Protein AF-A0A951MA49-F1 (afdb_monomer_lite)

Foldseek 3Di:
DPPCVVLVVVVVVVVVLLVCAVPQAFKDKDAPCCQCVRNVHDPVVVQVVLVVVVKHKDWDACVQFPDPRTMIMIGDFVVLLVLCVVCVVLCVVVVFDSGPVRVVSVNRHDDDDPPRSCNVSVCRNSVPPDD

Sequence (131 aa):
MNPWSKNEEVKDEVRRHFDEIGKTKAVGYLPMYTITDILLISADDWARTLTERGLCVRVFNEDETCIDRGAMYVYDPRMIAELTERHKGTILKKGWKANAEFIIETIAKDWFERSDPIMPFIRELFNDTFD

Radius of gyration: 15.36 Å; chains: 1; bounding box: 32×28×46 Å

Structure (mmCIF, N/CA/C/O backbone):
data_AF-A0A951MA49-F1
#
_entry.id   AF-A0A951MA49-F1
#
loop_
_atom_site.group_PDB
_atom_site.id
_atom_site.type_symbol
_atom_site.label_atom_id
_atom_site.label_alt_id
_atom_site.label_comp_id
_atom_site.label_asym_id
_atom_site.label_entity_id
_atom_site.label_seq_id
_atom_site.pdbx_PDB_ins_code
_atom_site.Cartn_x
_atom_site.Cartn_y
_atom_site.Cartn_z
_atom_site.occupancy
_atom_site.B_iso_or_equiv
_atom_site.auth_seq_id
_atom_site.auth_comp_id
_atom_site.auth_asym_id
_atom_site.auth_atom_id
_atom_site.pdbx_PDB_model_num
ATOM 1 N N . MET A 1 1 ? 11.979 14.806 -28.666 1.00 49.09 1 MET A N 1
ATOM 2 C CA . MET A 1 1 ? 11.683 14.175 -27.363 1.00 49.09 1 MET A CA 1
ATOM 3 C C . MET A 1 1 ? 11.747 12.673 -27.590 1.00 49.09 1 MET A C 1
ATOM 5 O O . MET A 1 1 ? 11.097 12.209 -28.517 1.00 49.09 1 MET A O 1
ATOM 9 N N . ASN A 1 2 ? 12.623 11.952 -26.888 1.00 42.44 2 ASN A N 1
ATOM 10 C CA . ASN A 1 2 ? 12.775 10.507 -27.074 1.00 42.44 2 ASN A CA 1
ATOM 11 C C . ASN A 1 2 ? 11.486 9.819 -26.572 1.00 42.44 2 ASN A C 1
ATOM 13 O O . ASN A 1 2 ? 11.145 10.041 -25.416 1.00 42.44 2 ASN A O 1
ATOM 17 N N . PRO A 1 3 ? 10.756 9.022 -27.374 1.00 53.41 3 PRO A N 1
ATOM 18 C CA . PRO A 1 3 ? 9.540 8.343 -26.907 1.00 53.41 3 PRO A CA 1
ATOM 19 C C . PRO A 1 3 ? 9.792 7.448 -25.682 1.00 53.41 3 PRO A C 1
ATOM 21 O O . PRO A 1 3 ? 8.885 7.235 -24.885 1.00 53.41 3 PRO A O 1
ATOM 24 N N . TRP A 1 4 ? 11.038 7.013 -25.483 1.00 45.88 4 TRP A N 1
ATOM 25 C CA . TRP A 1 4 ? 11.469 6.220 -24.337 1.00 45.88 4 TRP A CA 1
ATOM 26 C C . TRP A 1 4 ? 11.771 7.048 -23.074 1.00 45.88 4 TRP A C 1
ATOM 28 O O . TRP A 1 4 ? 11.843 6.472 -21.994 1.00 45.88 4 TRP A O 1
ATOM 38 N N . SER A 1 5 ? 11.920 8.381 -23.157 1.00 55.69 5 SER A N 1
ATOM 39 C CA . SER A 1 5 ? 12.234 9.207 -21.973 1.00 55.69 5 SER A CA 1
ATOM 40 C C . SER A 1 5 ? 11.083 9.255 -20.973 1.00 55.69 5 SER A C 1
ATOM 42 O O . SER A 1 5 ? 11.327 9.288 -19.773 1.00 55.69 5 SER A O 1
ATOM 44 N N . LYS A 1 6 ? 9.835 9.175 -21.455 1.00 63.66 6 LYS A N 1
ATOM 45 C CA . LYS A 1 6 ? 8.656 9.068 -20.587 1.00 63.66 6 LYS A CA 1
ATOM 46 C C . LYS A 1 6 ? 8.667 7.783 -19.758 1.00 63.66 6 LYS A C 1
ATOM 48 O O . LYS A 1 6 ? 8.265 7.814 -18.604 1.00 63.66 6 LYS A O 1
ATOM 53 N N . ASN A 1 7 ? 9.163 6.675 -20.311 1.00 71.56 7 ASN A N 1
ATOM 54 C CA . ASN A 1 7 ? 9.229 5.409 -19.579 1.00 71.56 7 ASN A CA 1
ATOM 55 C C . ASN A 1 7 ? 10.283 5.462 -18.468 1.00 71.56 7 ASN A C 1
ATOM 57 O O . ASN A 1 7 ? 10.055 4.913 -17.398 1.00 71.56 7 ASN A O 1
ATOM 61 N N . GLU A 1 8 ? 11.413 6.137 -18.693 1.00 76.12 8 GLU A N 1
ATOM 62 C CA . GLU A 1 8 ? 12.444 6.291 -17.658 1.00 76.12 8 GLU A CA 1
ATOM 63 C C . GLU A 1 8 ? 12.026 7.266 -16.550 1.00 76.12 8 GLU A C 1
ATOM 65 O O . GLU A 1 8 ? 12.223 6.961 -15.378 1.00 76.12 8 GLU A O 1
ATOM 70 N N . GLU A 1 9 ? 11.356 8.374 -16.880 1.00 80.25 9 GLU A N 1
ATOM 71 C CA . GLU A 1 9 ? 10.787 9.281 -15.871 1.00 80.25 9 GLU A CA 1
ATOM 72 C C . GLU A 1 9 ? 9.745 8.572 -14.990 1.00 80.25 9 GLU A C 1
ATOM 74 O O . GLU A 1 9 ? 9.807 8.670 -13.765 1.00 80.25 9 GLU A O 1
ATOM 79 N N . VAL A 1 10 ? 8.840 7.794 -15.598 1.00 80.19 10 VAL A N 1
ATOM 80 C CA . VAL A 1 10 ? 7.824 7.013 -14.871 1.00 80.19 10 VAL A CA 1
ATOM 81 C C . VAL A 1 10 ? 8.470 5.923 -14.010 1.00 80.19 10 VAL A C 1
ATOM 83 O O . VAL A 1 10 ? 8.067 5.721 -12.866 1.00 80.19 10 VAL A O 1
ATOM 86 N N . LYS A 1 11 ? 9.509 5.240 -14.509 1.00 81.38 11 LYS A N 1
ATOM 87 C CA . LYS A 1 11 ? 10.276 4.266 -13.713 1.00 81.38 11 LYS A CA 1
ATOM 88 C C . LYS A 1 11 ? 10.946 4.910 -12.510 1.00 81.38 11 LYS A C 1
ATOM 90 O O . LYS A 1 11 ? 10.948 4.315 -11.435 1.00 81.38 11 LYS A O 1
ATOM 95 N N . ASP A 1 12 ? 11.517 6.097 -12.673 1.00 85.06 12 ASP A N 1
ATOM 96 C CA . ASP A 1 12 ? 12.169 6.807 -11.578 1.00 85.06 12 ASP A CA 1
ATOM 97 C C . ASP A 1 12 ? 11.165 7.320 -10.546 1.00 85.06 12 ASP A C 1
ATOM 99 O O . ASP A 1 12 ? 11.436 7.248 -9.348 1.00 85.06 12 ASP A O 1
ATOM 103 N N . GLU A 1 13 ? 9.995 7.786 -10.978 1.00 85.19 13 GLU A N 1
ATOM 104 C CA . GLU A 1 13 ? 8.902 8.146 -10.074 1.00 85.19 13 GLU A CA 1
ATOM 105 C C . GLU A 1 13 ? 8.411 6.931 -9.281 1.00 85.19 13 GLU A C 1
ATOM 107 O O . GLU A 1 13 ? 8.310 6.992 -8.055 1.00 85.19 13 GLU A O 1
ATOM 112 N N . VAL A 1 14 ? 8.207 5.793 -9.950 1.00 85.81 14 VAL A N 1
ATOM 113 C CA . VAL A 1 14 ? 7.855 4.533 -9.289 1.00 85.81 14 VAL A CA 1
ATOM 114 C C . VAL A 1 14 ? 8.943 4.105 -8.307 1.00 85.81 14 VAL A C 1
ATOM 116 O O . VAL A 1 14 ? 8.638 3.796 -7.159 1.00 85.81 14 VAL A O 1
ATOM 119 N N . ARG A 1 15 ? 10.222 4.134 -8.692 1.00 85.38 15 ARG A N 1
ATOM 120 C CA . ARG A 1 15 ? 11.331 3.826 -7.773 1.00 85.38 15 ARG A CA 1
ATOM 121 C C . ARG A 1 15 ? 11.272 4.692 -6.523 1.00 85.38 15 ARG A C 1
ATOM 123 O O . ARG A 1 15 ? 11.274 4.151 -5.422 1.00 85.38 15 ARG A O 1
ATOM 130 N N . ARG A 1 16 ? 11.131 6.013 -6.682 1.00 87.38 16 ARG A N 1
ATOM 131 C CA . ARG A 1 16 ? 11.001 6.943 -5.549 1.00 87.38 16 ARG A CA 1
ATOM 132 C C . ARG A 1 16 ? 9.798 6.600 -4.678 1.00 87.38 16 ARG A C 1
ATOM 134 O O . ARG A 1 16 ? 9.936 6.540 -3.461 1.00 87.38 16 ARG A O 1
ATOM 141 N N . HIS A 1 17 ? 8.654 6.296 -5.291 1.00 87.12 17 HIS A N 1
ATOM 142 C CA . HIS A 1 17 ? 7.458 5.889 -4.565 1.00 87.12 17 HIS A CA 1
ATOM 143 C C . HIS A 1 17 ? 7.712 4.644 -3.697 1.00 87.12 17 HIS A C 1
ATOM 145 O O . HIS A 1 17 ? 7.265 4.606 -2.556 1.00 87.12 17 HIS A O 1
ATOM 151 N N . PHE A 1 18 ? 8.441 3.635 -4.177 1.00 9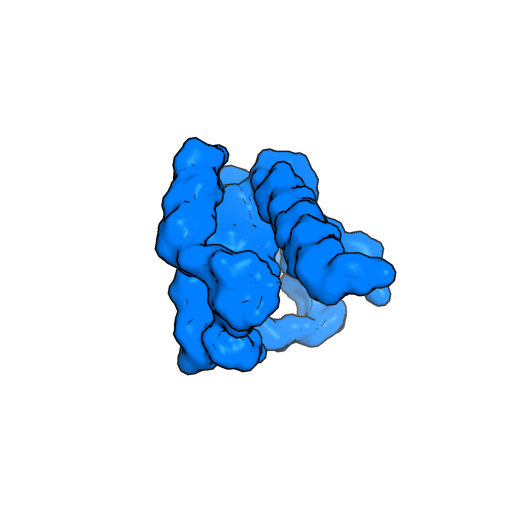0.50 18 PHE A N 1
ATOM 152 C CA . PHE A 1 18 ? 8.746 2.435 -3.380 1.00 90.50 18 PHE A CA 1
ATOM 153 C C . PHE A 1 18 ? 9.939 2.629 -2.429 1.00 90.50 18 PHE A C 1
ATOM 155 O O . PHE A 1 18 ? 10.056 1.930 -1.422 1.00 90.50 18 PHE A O 1
ATOM 162 N N . ASP A 1 19 ? 10.813 3.602 -2.683 1.00 91.88 19 ASP A N 1
ATOM 163 C CA . ASP A 1 19 ? 11.921 3.978 -1.796 1.00 91.88 19 ASP A CA 1
ATOM 164 C C . ASP A 1 19 ? 11.473 4.650 -0.497 1.00 91.88 19 ASP A C 1
ATOM 166 O O . ASP A 1 19 ? 12.230 4.657 0.476 1.00 91.88 19 ASP A O 1
ATOM 170 N N . GLU A 1 20 ? 10.260 5.192 -0.478 1.00 94.00 20 GLU A N 1
ATOM 171 C CA . GLU A 1 20 ? 9.605 5.786 0.691 1.00 94.00 20 GLU A CA 1
ATOM 172 C C . GLU A 1 20 ? 8.996 4.749 1.645 1.00 94.00 20 GLU A C 1
ATOM 174 O O . GLU A 1 20 ? 8.765 5.053 2.821 1.00 94.00 20 GLU A O 1
ATOM 179 N N . ILE A 1 21 ? 8.743 3.528 1.162 1.00 96.00 21 ILE A N 1
ATOM 180 C CA . ILE A 1 21 ? 8.173 2.447 1.973 1.00 96.00 21 ILE A CA 1
ATOM 181 C C . ILE A 1 21 ? 9.203 2.018 3.023 1.00 96.00 21 ILE A C 1
ATOM 183 O O . ILE A 1 21 ? 10.356 1.726 2.690 1.00 96.00 21 ILE A O 1
ATOM 187 N N . GLY A 1 22 ? 8.790 2.005 4.290 1.00 92.19 22 GLY A N 1
ATOM 188 C CA . GLY A 1 22 ? 9.677 1.769 5.433 1.00 92.19 22 GLY A CA 1
ATOM 189 C C . GLY A 1 22 ? 10.411 3.023 5.927 1.00 92.19 22 GLY A C 1
ATOM 190 O O . GLY A 1 22 ? 11.204 2.940 6.862 1.00 92.19 22 GLY A O 1
ATOM 191 N N . LYS A 1 23 ? 10.183 4.193 5.309 1.00 94.06 23 LYS A N 1
ATOM 192 C CA . LYS A 1 23 ? 10.776 5.479 5.728 1.00 94.06 23 LYS A CA 1
ATOM 193 C C . LYS A 1 23 ? 9.716 6.496 6.120 1.00 94.06 23 LYS A C 1
ATOM 195 O O . LYS A 1 23 ? 9.748 7.029 7.222 1.00 94.06 23 LYS A O 1
ATOM 200 N N . THR A 1 24 ? 8.805 6.783 5.196 1.00 94.25 24 THR A N 1
ATOM 201 C CA . THR A 1 24 ? 7.756 7.800 5.360 1.00 94.25 24 THR A CA 1
ATOM 202 C C . THR A 1 24 ? 6.361 7.208 5.244 1.00 94.25 24 THR A C 1
ATOM 204 O O . THR A 1 24 ? 5.428 7.772 5.803 1.00 94.25 24 THR A O 1
ATOM 207 N N . LYS A 1 25 ? 6.218 6.054 4.584 1.00 95.75 25 LYS A N 1
ATOM 208 C CA . LYS A 1 25 ? 4.958 5.312 4.495 1.00 95.75 25 LYS A CA 1
ATOM 209 C C . LYS A 1 25 ? 5.152 3.833 4.768 1.00 95.75 25 LYS A C 1
ATOM 211 O O . LYS A 1 25 ? 6.238 3.290 4.572 1.00 95.75 25 LYS A O 1
ATOM 216 N N . ALA A 1 26 ? 4.084 3.180 5.203 1.00 97.44 26 ALA A N 1
ATOM 217 C CA . ALA A 1 26 ? 4.102 1.760 5.516 1.00 97.44 26 ALA A CA 1
ATOM 218 C C . ALA A 1 26 ? 3.757 0.886 4.307 1.00 97.44 26 ALA A C 1
ATOM 220 O O . ALA A 1 26 ? 4.191 -0.262 4.264 1.00 97.44 26 ALA A O 1
ATOM 221 N N . VAL A 1 27 ? 2.988 1.405 3.342 1.00 97.69 27 VAL A N 1
ATOM 222 C CA . VAL A 1 27 ? 2.460 0.640 2.203 1.00 97.69 27 VAL A CA 1
ATOM 223 C C . VAL A 1 27 ? 2.563 1.440 0.905 1.00 97.69 27 VAL A C 1
ATOM 225 O O . VAL A 1 27 ? 2.405 2.659 0.889 1.00 97.69 27 VAL A O 1
ATOM 228 N N . GLY A 1 28 ? 2.799 0.737 -0.197 1.00 95.81 28 GLY A N 1
ATOM 229 C CA . GLY A 1 28 ? 2.572 1.207 -1.560 1.00 95.81 28 GLY A CA 1
ATOM 230 C C . GLY A 1 28 ? 2.007 0.074 -2.412 1.00 95.81 28 GLY A C 1
ATOM 231 O O . GLY A 1 28 ? 2.150 -1.100 -2.064 1.00 95.81 28 GLY A O 1
ATOM 232 N N . TYR A 1 29 ? 1.358 0.410 -3.523 1.00 95.31 29 TYR A N 1
ATOM 233 C CA . TYR A 1 29 ? 0.884 -0.590 -4.476 1.00 95.31 29 TYR A CA 1
ATOM 234 C C . TYR A 1 29 ? 1.054 -0.119 -5.916 1.00 95.31 29 TYR A C 1
ATOM 236 O O . TYR A 1 29 ? 1.123 1.080 -6.191 1.00 95.31 29 TYR A O 1
ATOM 244 N N . LEU A 1 30 ? 1.109 -1.081 -6.834 1.00 93.38 30 LEU A N 1
ATOM 245 C CA . LEU A 1 30 ? 1.009 -0.839 -8.266 1.00 93.38 30 LEU A CA 1
ATOM 246 C C . LEU A 1 30 ? 0.075 -1.857 -8.915 1.00 93.38 30 LEU A C 1
ATOM 248 O O . LEU A 1 30 ? 0.201 -3.051 -8.634 1.00 93.38 30 LEU A O 1
ATOM 252 N N . PRO A 1 31 ? -0.799 -1.421 -9.835 1.00 94.12 31 PRO A N 1
ATOM 253 C CA . PRO A 1 31 ? -1.496 -2.335 -10.727 1.00 94.12 31 PRO A CA 1
ATOM 254 C C . PRO A 1 31 ? -0.511 -3.188 -11.535 1.00 94.12 31 PRO A C 1
ATOM 256 O O . PRO A 1 31 ? 0.534 -2.697 -11.978 1.00 94.12 31 PRO A O 1
ATOM 259 N N . MET A 1 32 ? -0.855 -4.451 -11.784 1.00 93.12 32 MET A N 1
ATOM 260 C CA . MET A 1 32 ? 0.030 -5.378 -12.503 1.00 93.12 32 MET A CA 1
ATOM 261 C C . MET A 1 32 ? 0.311 -4.938 -13.945 1.00 93.12 32 MET A C 1
ATOM 263 O O . MET A 1 32 ? 1.434 -5.111 -14.429 1.00 93.12 32 MET A O 1
ATOM 267 N N . TYR A 1 33 ? -0.658 -4.305 -14.616 1.00 88.56 33 TYR A N 1
ATOM 268 C CA . TYR A 1 33 ? -0.458 -3.754 -15.962 1.00 88.56 33 TYR A CA 1
ATOM 269 C C . TYR A 1 33 ? 0.582 -2.621 -15.963 1.00 88.56 33 TYR A C 1
ATOM 271 O O . TYR A 1 33 ? 1.358 -2.485 -16.903 1.00 88.56 33 TYR A O 1
ATOM 279 N N . THR A 1 34 ? 0.671 -1.829 -14.889 1.00 89.00 34 THR A N 1
ATOM 280 C CA . THR A 1 34 ? 1.698 -0.784 -14.780 1.00 89.00 34 THR A CA 1
ATOM 281 C C . THR A 1 34 ? 3.088 -1.409 -14.724 1.00 89.00 34 THR A C 1
ATOM 283 O O . THR A 1 34 ? 4.004 -0.948 -15.398 1.00 89.00 34 THR A O 1
ATOM 286 N N . ILE A 1 35 ? 3.249 -2.494 -13.968 1.00 89.00 35 ILE A N 1
ATOM 287 C CA . ILE A 1 35 ? 4.526 -3.207 -13.834 1.00 89.00 35 ILE A CA 1
ATOM 288 C C . ILE A 1 35 ? 4.952 -3.824 -15.174 1.00 89.00 35 ILE A C 1
ATOM 290 O O . ILE A 1 35 ? 6.084 -3.638 -15.624 1.00 89.00 35 ILE A O 1
ATOM 294 N N . THR A 1 36 ? 4.036 -4.533 -15.824 1.00 88.44 36 THR A N 1
ATOM 295 C CA . THR A 1 36 ? 4.352 -5.374 -16.985 1.00 88.44 36 THR A CA 1
ATOM 296 C C . THR A 1 36 ? 4.303 -4.620 -18.310 1.00 88.44 36 THR A C 1
ATOM 298 O O . THR A 1 36 ? 5.222 -4.773 -19.111 1.00 88.44 36 THR A O 1
ATOM 301 N N . ASP A 1 37 ? 3.308 -3.756 -18.518 1.00 86.00 37 ASP A N 1
ATOM 302 C CA . ASP A 1 37 ? 3.054 -3.110 -19.813 1.00 86.00 37 ASP A CA 1
ATOM 303 C C . ASP A 1 37 ? 3.674 -1.708 -19.913 1.00 86.00 37 ASP A C 1
ATOM 305 O O . ASP A 1 37 ? 4.033 -1.263 -21.005 1.00 86.00 37 ASP A O 1
ATOM 309 N N . ILE A 1 38 ? 3.812 -0.996 -18.786 1.00 84.12 38 ILE A N 1
ATOM 310 C CA . ILE A 1 38 ? 4.339 0.382 -18.757 1.00 84.12 38 ILE A CA 1
ATOM 311 C C . ILE A 1 38 ? 5.813 0.391 -18.356 1.00 84.12 38 ILE A C 1
ATOM 313 O O . ILE A 1 38 ? 6.663 0.926 -19.071 1.00 84.12 38 ILE A O 1
ATOM 317 N N . LEU A 1 39 ? 6.130 -0.201 -17.204 1.00 83.81 39 LEU A N 1
ATOM 318 C CA . LEU A 1 39 ? 7.494 -0.233 -16.685 1.00 83.81 39 LEU A CA 1
ATOM 319 C C . LEU A 1 39 ? 8.355 -1.280 -17.397 1.00 83.81 39 LEU A C 1
ATOM 321 O O . LEU A 1 39 ? 9.580 -1.155 -17.376 1.00 83.81 39 LEU A O 1
ATOM 325 N N . LEU A 1 40 ? 7.739 -2.267 -18.057 1.00 87.75 40 LEU A N 1
ATOM 326 C CA . LEU A 1 40 ? 8.426 -3.364 -18.744 1.00 87.75 40 LEU A CA 1
ATOM 327 C C . LEU A 1 40 ? 9.428 -4.076 -17.816 1.00 87.75 40 LEU A C 1
ATOM 329 O O . LEU A 1 40 ? 10.543 -4.407 -18.223 1.00 87.75 40 LEU A O 1
ATOM 333 N N . ILE A 1 41 ? 9.045 -4.263 -16.548 1.00 86.12 41 ILE A N 1
ATOM 334 C CA . ILE A 1 41 ? 9.835 -4.983 -15.545 1.00 86.12 41 ILE A CA 1
ATOM 335 C C . ILE A 1 41 ? 9.152 -6.302 -15.183 1.00 86.12 41 ILE A C 1
ATOM 337 O O . ILE A 1 41 ? 7.928 -6.419 -15.194 1.00 86.12 41 ILE A O 1
ATOM 341 N N . SER A 1 42 ? 9.956 -7.302 -14.830 1.00 89.12 42 SER A N 1
ATOM 342 C CA . SER A 1 42 ? 9.449 -8.552 -14.266 1.00 89.12 42 SER A CA 1
ATOM 343 C C . SER A 1 42 ? 8.927 -8.300 -12.853 1.00 89.12 42 SER A C 1
ATOM 345 O O . SER A 1 42 ? 9.664 -7.799 -11.999 1.00 89.12 42 SER A O 1
ATOM 347 N N . ALA A 1 43 ? 7.665 -8.657 -12.601 1.00 88.56 43 ALA A N 1
ATOM 348 C CA . ALA A 1 43 ? 7.067 -8.558 -11.273 1.00 88.56 43 ALA A CA 1
ATOM 349 C C . ALA A 1 43 ? 7.852 -9.384 -10.239 1.00 88.56 43 ALA A C 1
ATOM 351 O O . ALA A 1 43 ? 8.090 -8.909 -9.132 1.00 88.56 43 ALA A O 1
ATOM 352 N N . ASP A 1 44 ? 8.331 -10.569 -10.622 1.00 91.56 44 ASP A N 1
ATOM 353 C CA . ASP A 1 44 ? 9.101 -11.446 -9.737 1.00 91.56 44 ASP A CA 1
ATOM 354 C C . ASP A 1 44 ? 10.470 -10.860 -9.386 1.00 91.56 44 ASP A C 1
ATOM 356 O O . ASP A 1 44 ? 10.906 -10.929 -8.234 1.00 91.56 44 ASP A O 1
ATOM 360 N N . ASP A 1 45 ? 11.161 -10.265 -10.362 1.00 90.19 45 ASP A N 1
ATOM 361 C CA . ASP A 1 45 ? 12.460 -9.638 -10.103 1.00 90.19 45 ASP A CA 1
ATOM 362 C C . ASP A 1 45 ? 12.296 -8.374 -9.259 1.00 90.19 45 ASP A C 1
ATOM 364 O O . ASP A 1 45 ? 13.073 -8.146 -8.331 1.00 90.19 45 ASP A O 1
ATOM 368 N N . TRP A 1 46 ? 11.244 -7.592 -9.517 1.00 89.69 46 TRP A N 1
ATOM 369 C CA . TRP A 1 46 ? 10.916 -6.424 -8.708 1.00 89.69 46 TRP A CA 1
ATOM 370 C C . TRP A 1 46 ? 10.586 -6.803 -7.263 1.00 89.69 46 TRP A C 1
ATOM 372 O O . TRP A 1 46 ? 11.131 -6.217 -6.325 1.00 89.69 46 TRP A O 1
ATOM 382 N N . ALA A 1 47 ? 9.752 -7.830 -7.074 1.00 93.38 47 ALA A N 1
ATOM 383 C CA . ALA A 1 47 ? 9.421 -8.359 -5.760 1.00 93.38 47 ALA A CA 1
ATOM 384 C C . ALA A 1 47 ? 10.681 -8.809 -5.010 1.00 93.38 47 ALA A C 1
ATOM 386 O O . ALA A 1 47 ? 10.869 -8.442 -3.850 1.00 93.38 47 ALA A O 1
ATOM 387 N N . ARG A 1 48 ? 11.591 -9.520 -5.690 1.00 94.25 48 ARG A N 1
ATOM 388 C CA . ARG A 1 48 ? 12.871 -9.953 -5.115 1.00 94.25 48 ARG A CA 1
ATOM 389 C C . ARG A 1 48 ? 13.711 -8.770 -4.635 1.00 94.25 48 ARG A C 1
ATOM 391 O O . ARG A 1 48 ? 14.138 -8.772 -3.484 1.00 94.25 48 ARG A O 1
ATOM 398 N N . THR A 1 49 ? 13.884 -7.738 -5.464 1.00 91.62 49 THR A N 1
ATOM 399 C CA . THR A 1 49 ? 14.631 -6.521 -5.092 1.00 91.62 49 THR A CA 1
ATOM 400 C C . THR A 1 49 ? 14.035 -5.824 -3.866 1.00 91.62 49 THR A C 1
ATOM 402 O O . THR A 1 49 ? 14.761 -5.337 -3.000 1.00 91.62 49 THR A O 1
ATOM 405 N N . LEU A 1 50 ? 12.708 -5.767 -3.762 1.00 93.12 50 LEU A N 1
ATOM 406 C CA . LEU A 1 50 ? 12.036 -5.155 -2.617 1.00 93.12 50 LEU A CA 1
ATOM 407 C C . LEU A 1 50 ? 12.166 -6.006 -1.349 1.00 93.12 50 LEU A C 1
ATOM 409 O O . LEU A 1 50 ? 12.399 -5.466 -0.268 1.00 93.12 50 LEU A O 1
ATOM 413 N N . THR A 1 51 ? 12.087 -7.330 -1.470 1.00 95.00 51 THR A N 1
ATOM 414 C CA . THR A 1 51 ? 12.289 -8.243 -0.341 1.00 95.00 51 THR A CA 1
ATOM 415 C C . THR A 1 51 ? 13.728 -8.241 0.166 1.00 95.00 51 THR A C 1
ATOM 417 O O . THR A 1 51 ? 13.941 -8.278 1.376 1.00 95.00 51 THR A O 1
ATOM 420 N N . GLU A 1 52 ? 14.724 -8.091 -0.709 1.00 94.88 52 GLU A N 1
ATOM 421 C CA . GLU A 1 52 ? 16.131 -7.905 -0.315 1.00 94.88 52 GLU A CA 1
ATOM 422 C C . GLU A 1 52 ? 16.350 -6.635 0.526 1.00 94.88 52 GLU A C 1
ATOM 424 O O . GLU A 1 52 ? 17.264 -6.582 1.349 1.00 94.88 52 GLU A O 1
ATOM 429 N N . ARG A 1 53 ? 15.472 -5.632 0.395 1.00 92.19 53 ARG A N 1
ATOM 430 C CA . ARG A 1 53 ? 15.453 -4.433 1.251 1.00 92.19 53 ARG A CA 1
ATOM 431 C C . ARG A 1 53 ? 14.755 -4.650 2.601 1.00 92.19 53 ARG A C 1
ATOM 433 O O . ARG A 1 53 ? 14.666 -3.710 3.387 1.00 92.19 53 ARG A O 1
ATOM 440 N N . GLY A 1 54 ? 14.256 -5.855 2.874 1.00 94.94 54 GLY A N 1
ATOM 441 C CA . GLY A 1 54 ? 13.524 -6.197 4.094 1.00 94.94 54 GLY A CA 1
ATOM 442 C C . GLY A 1 54 ? 12.027 -5.879 4.054 1.00 94.94 54 GLY A C 1
ATOM 443 O O . GLY A 1 54 ? 11.383 -5.923 5.102 1.00 94.94 54 GLY A O 1
ATOM 444 N N . LEU A 1 55 ? 11.471 -5.562 2.879 1.00 96.94 55 LEU A N 1
ATOM 445 C CA . LEU A 1 55 ? 10.038 -5.325 2.698 1.00 96.94 55 LEU A CA 1
ATOM 446 C C . LEU A 1 55 ? 9.291 -6.628 2.392 1.00 96.94 55 LEU A C 1
ATOM 448 O O . LEU A 1 55 ? 9.842 -7.583 1.844 1.00 96.94 55 LEU A O 1
ATOM 452 N N . CYS A 1 56 ? 8.000 -6.649 2.699 1.00 97.81 56 CYS A N 1
ATOM 453 C CA . CYS A 1 56 ? 7.107 -7.715 2.274 1.00 97.81 56 CYS A CA 1
ATOM 454 C C . CYS A 1 56 ? 6.421 -7.329 0.965 1.00 97.81 56 CYS A C 1
ATOM 456 O O . CYS A 1 56 ? 6.069 -6.168 0.754 1.00 97.81 56 CYS A O 1
ATOM 458 N N . VAL A 1 57 ? 6.216 -8.317 0.098 1.00 97.25 57 VAL A N 1
ATOM 459 C CA . VAL A 1 57 ? 5.543 -8.146 -1.189 1.00 97.25 57 VAL A CA 1
ATOM 460 C C . VAL A 1 57 ? 4.412 -9.152 -1.278 1.00 97.25 57 VAL A C 1
ATOM 462 O O . VAL A 1 57 ? 4.591 -10.324 -0.944 1.00 97.25 57 VAL A O 1
ATOM 465 N N . ARG A 1 58 ? 3.250 -8.697 -1.738 1.00 96.81 58 ARG A N 1
ATOM 466 C CA . ARG A 1 58 ? 2.097 -9.546 -1.997 1.00 96.81 58 ARG A CA 1
ATOM 467 C C . ARG A 1 58 ? 1.461 -9.182 -3.325 1.00 96.81 58 ARG A C 1
ATOM 469 O O . ARG A 1 58 ? 1.105 -8.030 -3.547 1.00 96.81 58 ARG A O 1
ATOM 476 N N . VAL A 1 59 ? 1.323 -10.176 -4.190 1.00 95.69 59 VAL A N 1
ATOM 477 C CA . VAL A 1 59 ? 0.644 -10.042 -5.478 1.00 9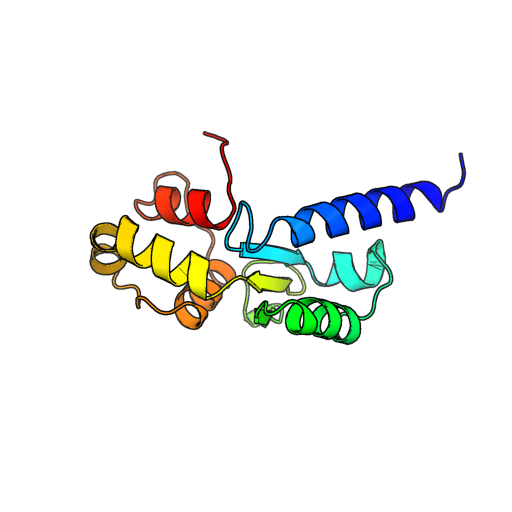5.69 59 VAL A CA 1
ATOM 478 C C . VAL A 1 59 ? -0.770 -10.587 -5.327 1.00 95.69 59 VAL A C 1
ATOM 480 O O . VAL A 1 59 ? -0.954 -11.676 -4.787 1.00 95.69 59 VAL A O 1
ATOM 483 N N . PHE A 1 60 ? -1.743 -9.808 -5.779 1.00 95.88 60 PHE A N 1
ATOM 484 C CA . PHE A 1 60 ? -3.150 -10.173 -5.845 1.00 95.88 60 PHE A CA 1
ATOM 485 C C . PHE A 1 60 ? -3.565 -10.255 -7.307 1.00 95.88 60 PHE A C 1
ATOM 487 O O . PHE A 1 60 ? -3.275 -9.341 -8.086 1.00 95.88 60 PHE A O 1
ATOM 494 N N . ASN A 1 61 ? -4.252 -11.332 -7.667 1.00 93.94 61 ASN A N 1
ATOM 495 C CA . ASN A 1 61 ? -4.905 -11.443 -8.966 1.00 93.94 61 ASN A CA 1
ATOM 496 C C . ASN A 1 61 ? -6.175 -10.582 -9.002 1.00 93.94 61 ASN A C 1
ATOM 498 O O . ASN A 1 61 ? -6.639 -10.111 -7.967 1.00 93.94 61 ASN A O 1
ATOM 502 N N . GLU A 1 62 ? -6.756 -10.404 -10.187 1.00 92.44 62 GLU A N 1
ATOM 503 C CA . GLU A 1 62 ? -7.965 -9.589 -10.392 1.00 92.44 62 GLU A CA 1
ATOM 504 C C . GLU A 1 62 ? -9.138 -9.999 -9.481 1.00 92.44 62 GLU A C 1
ATOM 506 O O . GLU A 1 62 ? -9.810 -9.137 -8.930 1.00 92.44 62 GLU A O 1
ATOM 511 N N . ASP A 1 63 ? -9.319 -11.296 -9.216 1.00 92.25 63 ASP A N 1
ATOM 512 C CA . ASP A 1 63 ? -10.381 -11.797 -8.326 1.00 92.25 63 ASP A CA 1
ATOM 513 C C . ASP A 1 63 ? -10.104 -11.562 -6.824 1.00 92.25 63 ASP A C 1
ATOM 515 O O . ASP A 1 63 ? -10.953 -11.827 -5.970 1.00 92.25 63 ASP A O 1
ATOM 519 N N . GLU A 1 64 ? -8.900 -11.107 -6.472 1.00 91.75 64 GLU A N 1
ATOM 520 C CA . GLU A 1 64 ? -8.433 -10.966 -5.089 1.00 91.75 64 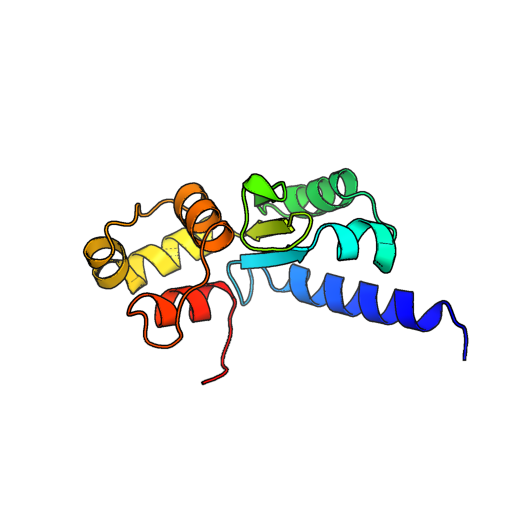GLU A CA 1
ATOM 521 C C . GLU A 1 64 ? -8.250 -9.504 -4.663 1.00 91.75 64 GLU A C 1
ATOM 523 O O . GLU A 1 64 ? -7.944 -9.248 -3.494 1.00 91.75 64 GLU A O 1
ATOM 528 N N . THR A 1 65 ? -8.429 -8.551 -5.582 1.00 94.69 65 THR A N 1
ATOM 529 C CA . THR A 1 65 ? -8.306 -7.117 -5.318 1.00 94.69 65 THR A CA 1
ATOM 530 C C . THR A 1 65 ? -9.356 -6.303 -6.068 1.00 94.69 65 THR A C 1
ATOM 532 O O . THR A 1 65 ? -9.889 -6.716 -7.087 1.00 94.69 65 THR A O 1
ATOM 535 N N . CYS A 1 66 ? -9.642 -5.104 -5.574 1.00 91.06 66 CYS A N 1
ATOM 536 C CA . CYS A 1 66 ? -10.515 -4.140 -6.227 1.00 91.06 66 CYS A CA 1
ATOM 537 C C . CYS A 1 66 ? -9.848 -3.393 -7.405 1.00 91.06 66 CYS A C 1
ATOM 539 O O . CYS A 1 66 ? -10.496 -2.574 -8.063 1.00 91.06 66 CYS A O 1
ATOM 541 N N . ILE A 1 67 ? -8.564 -3.665 -7.667 1.00 89.81 67 ILE A N 1
ATOM 542 C CA . ILE A 1 67 ? -7.771 -3.081 -8.752 1.00 89.81 67 ILE A CA 1
ATOM 543 C C . ILE A 1 67 ? -7.868 -3.944 -10.015 1.00 89.81 67 ILE A C 1
ATOM 545 O O . ILE A 1 67 ? -7.557 -5.135 -9.994 1.00 89.81 67 ILE A O 1
ATOM 549 N N . ASP A 1 68 ? -8.234 -3.311 -11.132 1.00 87.19 68 ASP A N 1
ATOM 550 C CA . ASP A 1 68 ? -8.322 -3.966 -12.441 1.00 87.19 68 ASP A CA 1
ATOM 551 C C . ASP A 1 68 ? -7.008 -4.678 -12.810 1.00 87.19 68 ASP A C 1
ATOM 553 O O . ASP A 1 68 ? -5.915 -4.112 -12.682 1.00 87.19 68 ASP A O 1
ATOM 557 N N . ARG A 1 69 ? -7.130 -5.927 -13.279 1.00 89.81 69 ARG A N 1
ATOM 558 C CA . ARG A 1 69 ? -6.025 -6.841 -13.632 1.00 89.81 69 ARG A CA 1
ATOM 559 C C . ARG A 1 69 ? -5.061 -7.188 -12.494 1.00 89.81 69 ARG A C 1
ATOM 561 O O . ARG A 1 69 ? -3.952 -7.659 -12.755 1.00 89.81 69 ARG A O 1
ATOM 568 N N . GLY A 1 70 ? -5.460 -6.985 -11.243 1.00 95.06 70 GLY A N 1
ATOM 569 C CA . GLY A 1 70 ? -4.637 -7.321 -10.088 1.00 95.06 70 GLY A CA 1
ATOM 570 C C . GLY A 1 70 ? -3.601 -6.255 -9.728 1.00 95.06 70 GLY A C 1
ATOM 571 O O . GLY A 1 70 ? -3.351 -5.288 -10.455 1.00 95.06 70 GLY A O 1
ATOM 572 N N . ALA A 1 71 ? -2.955 -6.444 -8.580 1.00 96.31 71 ALA A N 1
ATOM 573 C CA . ALA A 1 71 ? -2.002 -5.483 -8.036 1.00 96.31 71 ALA A CA 1
ATOM 574 C C . ALA A 1 71 ? -0.898 -6.142 -7.206 1.00 96.31 71 ALA A C 1
ATOM 576 O O . ALA A 1 71 ? -1.107 -7.144 -6.522 1.00 96.31 71 ALA A O 1
ATOM 577 N N . MET A 1 72 ? 0.276 -5.517 -7.211 1.00 96.12 72 MET A N 1
ATOM 578 C CA . MET A 1 72 ? 1.354 -5.802 -6.274 1.00 96.12 72 MET A CA 1
ATOM 579 C C . MET A 1 72 ? 1.321 -4.779 -5.144 1.00 96.12 72 MET A C 1
ATOM 581 O O . MET A 1 72 ? 1.504 -3.585 -5.376 1.00 96.12 72 MET A O 1
ATOM 585 N N . TYR A 1 73 ? 1.148 -5.262 -3.922 1.00 97.44 73 TYR A N 1
ATOM 586 C CA . TYR A 1 73 ? 1.287 -4.491 -2.696 1.00 97.44 73 TYR A CA 1
ATOM 587 C C . TYR A 1 73 ? 2.654 -4.746 -2.080 1.00 97.44 73 TYR A C 1
ATOM 589 O O . TYR A 1 73 ? 3.132 -5.880 -2.024 1.00 97.44 73 TYR A O 1
ATOM 597 N N . VAL A 1 74 ? 3.274 -3.683 -1.586 1.00 97.56 74 VAL A N 1
ATOM 598 C CA . VAL A 1 74 ? 4.584 -3.721 -0.941 1.00 97.56 74 VAL A CA 1
ATOM 599 C C . VAL A 1 74 ? 4.485 -2.959 0.360 1.00 97.56 74 VAL A C 1
ATOM 601 O O . VAL A 1 74 ? 3.915 -1.869 0.403 1.00 97.56 74 VAL A O 1
ATOM 604 N N . TYR A 1 75 ? 5.007 -3.542 1.430 1.00 98.25 75 TYR A N 1
ATOM 605 C CA . TYR A 1 75 ? 4.800 -2.996 2.758 1.00 98.25 75 TYR A CA 1
ATOM 606 C C . TYR A 1 75 ? 5.937 -3.287 3.729 1.00 98.25 75 TYR A C 1
ATOM 608 O O . TYR A 1 75 ? 6.622 -4.306 3.636 1.00 98.25 75 TYR A O 1
ATOM 616 N N . ASP A 1 76 ? 6.099 -2.387 4.698 1.00 98.00 76 ASP A N 1
ATOM 617 C CA . ASP A 1 76 ? 6.945 -2.591 5.869 1.00 98.00 76 ASP A CA 1
ATOM 618 C C . ASP A 1 76 ? 6.087 -3.140 7.029 1.00 98.00 76 ASP A C 1
ATOM 620 O O . ASP A 1 76 ? 5.245 -2.419 7.581 1.00 98.00 76 ASP A O 1
ATOM 624 N N . PRO A 1 77 ? 6.276 -4.410 7.438 1.00 96.50 77 PRO A N 1
ATOM 625 C CA . PRO A 1 77 ? 5.460 -5.018 8.486 1.00 96.50 77 PRO A CA 1
ATOM 626 C C . PRO A 1 77 ? 5.655 -4.363 9.863 1.00 96.50 77 PRO A C 1
ATOM 628 O O . PRO A 1 77 ? 4.745 -4.417 10.691 1.00 96.50 77 PRO A O 1
ATOM 631 N N . ARG A 1 78 ? 6.811 -3.737 10.124 1.00 96.19 78 ARG A N 1
ATOM 632 C CA . ARG A 1 78 ? 7.101 -3.057 11.395 1.00 96.19 78 ARG A CA 1
ATOM 633 C C . ARG A 1 78 ? 6.332 -1.748 11.477 1.00 96.19 78 ARG A C 1
ATOM 635 O O . ARG A 1 78 ? 5.633 -1.527 12.462 1.00 96.19 78 ARG A O 1
ATOM 642 N N . MET A 1 79 ? 6.370 -0.937 10.418 1.00 97.56 79 MET A N 1
ATOM 643 C CA . MET A 1 79 ? 5.590 0.305 10.373 1.00 97.56 79 MET A CA 1
ATOM 644 C C . MET A 1 79 ? 4.083 0.038 10.451 1.00 97.56 79 MET A C 1
ATOM 646 O O . MET A 1 79 ? 3.375 0.763 11.152 1.00 97.56 79 MET A O 1
ATOM 650 N N . ILE A 1 80 ? 3.577 -1.019 9.796 1.00 97.75 80 ILE A N 1
ATOM 651 C CA . ILE A 1 80 ? 2.165 -1.408 9.943 1.00 97.75 80 ILE A CA 1
ATOM 652 C C . ILE A 1 80 ? 1.848 -1.766 11.396 1.00 97.75 80 ILE A C 1
ATOM 654 O O . ILE A 1 80 ? 0.814 -1.338 11.908 1.00 97.75 80 ILE A O 1
ATOM 658 N N . ALA A 1 81 ? 2.704 -2.534 12.074 1.00 96.62 81 ALA A N 1
ATOM 659 C CA . ALA A 1 81 ? 2.480 -2.902 13.471 1.00 96.62 81 ALA A CA 1
ATOM 660 C C . ALA A 1 81 ? 2.419 -1.664 14.384 1.00 96.62 81 ALA A C 1
ATOM 662 O O . ALA A 1 81 ? 1.507 -1.547 15.204 1.00 96.62 81 ALA A O 1
ATOM 663 N N . GLU A 1 82 ? 3.327 -0.705 14.194 1.00 96.31 82 GLU A N 1
ATOM 664 C CA . GLU A 1 82 ? 3.329 0.564 14.930 1.00 96.31 82 GLU A CA 1
ATOM 665 C C . GLU A 1 82 ? 2.058 1.383 14.675 1.00 96.31 82 GLU A C 1
ATOM 667 O O . GLU A 1 82 ? 1.421 1.855 15.619 1.00 96.31 82 GLU A O 1
ATOM 672 N N . LEU A 1 83 ? 1.658 1.528 13.409 1.00 96.69 83 LEU A N 1
ATOM 673 C CA . LEU A 1 83 ? 0.424 2.212 13.016 1.00 96.69 83 LEU A CA 1
ATOM 674 C C . LEU A 1 83 ? -0.812 1.542 13.615 1.00 96.69 83 LEU A C 1
ATOM 676 O O . LEU A 1 83 ? -1.711 2.210 14.121 1.00 96.69 83 LEU A O 1
ATOM 680 N N . THR A 1 84 ? -0.840 0.216 13.596 1.00 96.62 84 THR A N 1
ATOM 681 C CA . THR A 1 84 ? -1.950 -0.572 14.125 1.00 96.62 84 THR A CA 1
ATOM 682 C C . THR A 1 84 ? -2.103 -0.380 15.630 1.00 96.62 84 THR A C 1
ATOM 684 O O . THR A 1 84 ? -3.229 -0.269 16.108 1.00 96.62 84 THR A O 1
ATOM 687 N N . GLU A 1 85 ? -1.004 -0.288 16.387 1.00 96.25 85 GLU A N 1
ATOM 688 C CA . GLU A 1 85 ? -1.078 -0.005 17.825 1.00 96.25 85 GLU A CA 1
ATOM 689 C C . GLU A 1 85 ? -1.544 1.435 18.091 1.00 96.25 85 GLU A C 1
ATOM 691 O O . GLU A 1 85 ? -2.395 1.645 18.957 1.00 96.25 85 GLU A O 1
ATOM 696 N N . ARG A 1 86 ? -1.089 2.424 17.303 1.00 95.94 86 ARG A N 1
ATOM 697 C CA . ARG A 1 86 ? -1.586 3.813 17.403 1.00 95.94 86 ARG A CA 1
ATOM 698 C C . ARG A 1 86 ? -3.087 3.921 17.120 1.00 95.94 86 ARG A C 1
ATOM 700 O O . ARG A 1 86 ? -3.790 4.669 17.795 1.00 95.94 86 ARG A O 1
ATOM 707 N N . HIS A 1 87 ? -3.583 3.143 16.159 1.00 96.12 87 HIS A N 1
ATOM 708 C CA . HIS A 1 87 ? -4.983 3.138 15.712 1.00 96.12 87 HIS A CA 1
ATOM 709 C C . HIS A 1 87 ? -5.814 1.990 16.290 1.00 96.12 87 HIS A C 1
ATOM 711 O O . HIS A 1 87 ? -6.916 1.704 15.814 1.00 96.12 87 HIS A O 1
ATOM 717 N N . LYS A 1 88 ? -5.328 1.332 17.345 1.00 94.44 88 LYS A N 1
ATOM 718 C CA . LYS A 1 88 ? -5.908 0.100 17.896 1.00 94.44 88 LYS A CA 1
ATOM 719 C C . LYS A 1 88 ? -7.395 0.205 18.204 1.00 94.44 88 LYS A C 1
ATOM 721 O O . LYS A 1 88 ? -8.147 -0.725 17.927 1.00 94.44 88 LYS A O 1
ATOM 726 N N . GLY A 1 89 ? -7.840 1.341 18.742 1.00 93.81 89 GLY A N 1
ATOM 727 C CA . GLY A 1 89 ? -9.257 1.577 19.024 1.00 93.81 89 GLY A CA 1
ATOM 728 C C . GLY A 1 89 ? -10.133 1.513 17.769 1.00 93.81 89 GLY A C 1
ATOM 729 O O . GLY A 1 89 ? -11.211 0.922 17.803 1.00 93.81 89 GLY A O 1
ATOM 730 N N . THR A 1 90 ? -9.666 2.078 16.657 1.00 93.88 90 THR A N 1
ATOM 731 C CA . THR A 1 90 ? -10.362 2.068 1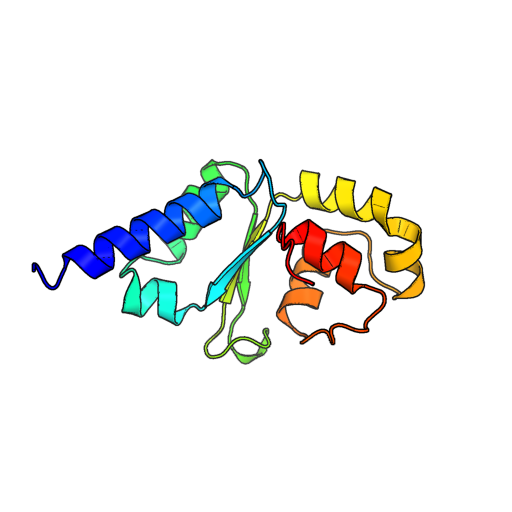5.363 1.00 93.88 90 THR A CA 1
ATOM 732 C C . THR A 1 90 ? -10.325 0.679 14.730 1.00 93.88 90 THR A C 1
ATOM 734 O O . THR A 1 90 ? -11.366 0.169 14.320 1.00 93.88 90 THR A O 1
ATOM 737 N N . ILE A 1 91 ? -9.155 0.030 14.738 1.00 93.94 91 ILE A N 1
ATOM 738 C CA . ILE A 1 91 ? -8.953 -1.336 14.227 1.00 93.94 91 ILE A CA 1
ATOM 739 C C . ILE A 1 91 ? -9.885 -2.328 14.935 1.00 93.94 91 ILE A C 1
ATOM 741 O O . ILE A 1 91 ? -10.605 -3.082 14.282 1.00 93.94 91 ILE A O 1
ATOM 745 N N . LEU A 1 92 ? -9.951 -2.272 16.270 1.00 92.31 92 LEU A N 1
ATOM 746 C CA . LEU A 1 92 ? -10.828 -3.134 17.065 1.00 92.31 92 LEU A CA 1
ATOM 747 C C . LEU A 1 92 ? -12.311 -2.863 16.795 1.00 92.31 92 LEU A C 1
ATOM 749 O O . LEU A 1 92 ? -13.079 -3.809 16.643 1.00 92.31 92 LEU A O 1
ATOM 753 N N . LYS A 1 93 ? -12.725 -1.593 16.694 1.00 92.94 93 LYS A N 1
ATOM 754 C CA . LYS A 1 93 ? -14.119 -1.234 16.371 1.00 92.94 93 LYS A CA 1
ATOM 755 C C . LYS A 1 93 ? -14.547 -1.727 14.991 1.00 92.94 93 LYS A C 1
ATOM 757 O O . LYS A 1 93 ? -15.707 -2.086 14.817 1.00 92.94 93 LYS A O 1
ATOM 762 N N . LYS A 1 94 ? -13.623 -1.761 14.028 1.00 92.31 94 LYS A N 1
ATOM 763 C CA . LYS A 1 94 ? -13.856 -2.307 12.684 1.00 92.31 94 LYS A CA 1
ATOM 764 C C . LYS A 1 94 ? -13.855 -3.844 12.659 1.00 92.31 94 LYS A C 1
ATOM 766 O O . LYS A 1 94 ? -14.230 -4.437 11.654 1.00 92.31 94 LYS A O 1
ATOM 771 N N . GLY A 1 95 ? -13.441 -4.496 13.749 1.00 93.75 95 GLY A N 1
ATOM 772 C CA . GLY A 1 95 ? -13.291 -5.951 13.824 1.00 93.75 95 GLY A CA 1
ATOM 773 C C . GLY A 1 95 ? -12.068 -6.477 13.069 1.00 93.75 95 GLY A C 1
ATOM 774 O O . GLY A 1 95 ? -12.008 -7.662 12.744 1.00 93.75 95 GLY A O 1
ATOM 775 N N . TRP A 1 96 ? -11.101 -5.610 12.762 1.00 94.94 96 TRP A N 1
ATOM 776 C CA . TRP A 1 96 ? -9.903 -5.981 12.016 1.00 94.94 96 TRP A CA 1
ATOM 777 C C . TRP A 1 96 ? -8.864 -6.639 12.919 1.00 94.94 96 TRP A C 1
ATOM 779 O O . TRP A 1 96 ? -8.700 -6.280 14.088 1.00 94.94 96 TRP A O 1
ATOM 789 N N . LYS A 1 97 ? -8.122 -7.600 12.361 1.00 93.88 97 LYS A N 1
ATOM 790 C CA . LYS A 1 97 ? -6.981 -8.202 13.052 1.00 93.88 97 LYS A CA 1
ATOM 791 C C . LYS A 1 97 ? -5.781 -7.269 12.956 1.00 93.88 97 LYS A C 1
ATOM 793 O O . LYS A 1 97 ? -5.460 -6.770 11.882 1.00 93.88 97 LYS A O 1
ATOM 798 N N . ALA A 1 98 ? -5.080 -7.108 14.073 1.00 91.44 98 ALA A N 1
ATOM 799 C CA . ALA A 1 98 ? -3.856 -6.320 14.171 1.00 91.44 98 ALA A CA 1
ATOM 800 C C . ALA A 1 98 ? -2.635 -7.062 13.583 1.00 91.44 98 ALA A C 1
ATOM 802 O O . ALA A 1 98 ? -1.654 -7.327 14.273 1.00 91.44 98 ALA A O 1
ATOM 803 N N . ASN A 1 99 ? -2.730 -7.475 12.321 1.00 93.62 99 ASN A N 1
ATOM 804 C CA . ASN A 1 99 ? -1.712 -8.236 11.607 1.00 93.62 99 ASN A CA 1
ATOM 805 C C . ASN A 1 99 ? -1.535 -7.649 10.202 1.00 93.62 99 ASN A C 1
ATOM 807 O O . ASN A 1 99 ? -2.520 -7.376 9.519 1.00 93.62 99 ASN A O 1
ATOM 811 N N . ALA A 1 100 ? -0.281 -7.477 9.781 1.00 95.56 100 ALA A N 1
ATOM 812 C CA . ALA A 1 100 ? 0.042 -6.816 8.523 1.00 95.56 100 ALA A CA 1
ATOM 813 C C . ALA A 1 100 ? -0.568 -7.518 7.304 1.00 95.56 100 ALA A C 1
ATOM 815 O O . ALA A 1 100 ? -1.189 -6.855 6.484 1.00 95.56 100 ALA A O 1
ATOM 816 N N . GLU A 1 101 ? -0.465 -8.845 7.209 1.00 96.06 101 GLU A N 1
ATOM 817 C CA . GLU A 1 101 ? -1.030 -9.596 6.081 1.00 96.06 101 GLU A CA 1
ATOM 818 C C . GLU A 1 101 ? -2.548 -9.430 6.003 1.00 96.06 101 GLU A C 1
ATOM 820 O O . GLU A 1 101 ? -3.066 -9.125 4.934 1.00 96.06 101 GLU A O 1
ATOM 825 N N . PHE A 1 102 ? -3.250 -9.541 7.135 1.00 96.06 102 PHE A N 1
ATOM 826 C CA . PHE A 1 102 ? -4.698 -9.329 7.186 1.00 96.06 102 PHE A CA 1
ATOM 827 C C . PHE A 1 102 ? -5.087 -7.911 6.749 1.00 96.06 102 PHE A C 1
ATOM 829 O O . PHE A 1 102 ? -6.044 -7.735 5.998 1.00 96.06 102 PHE A O 1
ATOM 836 N N . ILE A 1 103 ? -4.351 -6.897 7.210 1.00 96.88 103 ILE A N 1
ATOM 837 C CA . ILE A 1 103 ? -4.595 -5.503 6.830 1.00 96.88 103 ILE A CA 1
ATOM 838 C C . ILE A 1 103 ? -4.396 -5.327 5.324 1.00 96.88 103 ILE A C 1
ATOM 840 O O . ILE A 1 103 ? -5.285 -4.791 4.672 1.00 96.88 103 ILE A O 1
ATOM 844 N N . ILE A 1 104 ? -3.287 -5.824 4.764 1.00 97.69 104 ILE A N 1
ATOM 845 C CA . ILE A 1 104 ? -2.997 -5.735 3.327 1.00 97.69 104 ILE A CA 1
ATOM 846 C C . ILE A 1 104 ? -4.054 -6.466 2.494 1.00 97.69 104 ILE A C 1
ATOM 848 O O . ILE A 1 104 ? -4.548 -5.913 1.519 1.00 97.69 104 ILE A O 1
ATOM 852 N N . GLU A 1 105 ? -4.455 -7.672 2.895 1.00 96.75 105 GLU A N 1
ATOM 853 C CA . GLU A 1 105 ? -5.546 -8.397 2.236 1.00 96.75 105 GLU A CA 1
ATOM 854 C C . GLU A 1 105 ? -6.860 -7.620 2.262 1.00 96.75 105 GLU A C 1
ATOM 856 O O . GLU A 1 105 ? -7.587 -7.611 1.273 1.00 96.75 105 GLU A O 1
ATOM 861 N N . THR A 1 106 ? -7.177 -6.984 3.389 1.00 95.88 106 THR A N 1
ATOM 862 C CA . THR A 1 106 ? -8.441 -6.261 3.541 1.00 95.88 106 THR A CA 1
ATOM 863 C C . THR A 1 106 ? -8.441 -4.988 2.699 1.00 95.88 106 THR A C 1
ATOM 865 O O . THR A 1 106 ? -9.400 -4.739 1.976 1.00 95.88 106 THR A O 1
ATOM 868 N N . ILE A 1 107 ? -7.352 -4.210 2.724 1.00 95.69 107 ILE A N 1
ATOM 869 C CA . ILE A 1 107 ? -7.263 -2.983 1.918 1.00 95.69 107 ILE A CA 1
ATOM 870 C C . ILE A 1 107 ? -7.162 -3.262 0.418 1.00 95.69 107 ILE A C 1
ATOM 872 O O . ILE A 1 107 ? -7.539 -2.412 -0.377 1.00 95.69 107 ILE A O 1
ATOM 876 N N . ALA A 1 108 ? -6.634 -4.424 0.026 1.00 95.81 108 ALA A N 1
ATOM 877 C CA . ALA A 1 108 ? -6.561 -4.809 -1.376 1.00 95.81 108 ALA A CA 1
ATOM 878 C C . ALA A 1 108 ? -7.937 -5.183 -1.936 1.00 95.81 108 ALA A C 1
ATOM 880 O O . ALA A 1 108 ? -8.182 -4.949 -3.116 1.00 95.81 108 ALA A O 1
ATOM 881 N N . LYS A 1 109 ? -8.825 -5.761 -1.119 1.00 95.12 109 LYS A N 1
ATOM 882 C CA . LYS A 1 109 ? -10.128 -6.287 -1.556 1.00 95.12 109 LYS A CA 1
ATOM 883 C C . LYS A 1 109 ? -11.224 -5.236 -1.665 1.00 95.12 109 LYS A C 1
ATOM 885 O O . LYS A 1 109 ? -12.105 -5.387 -2.505 1.00 95.12 109 LYS A O 1
ATOM 890 N N . ASP A 1 110 ? -11.169 -4.194 -0.843 1.00 92.19 110 ASP A N 1
ATOM 891 C CA . ASP A 1 110 ? -12.286 -3.268 -0.675 1.00 92.19 110 ASP A CA 1
ATOM 892 C C . ASP A 1 110 ? -11.940 -1.830 -1.075 1.00 92.19 110 ASP A C 1
ATOM 894 O O . ASP A 1 110 ? -10.830 -1.337 -0.869 1.00 92.19 110 ASP A O 1
ATOM 898 N N . TRP A 1 111 ? -12.942 -1.126 -1.606 1.00 89.12 111 TRP A N 1
ATOM 899 C CA . TRP A 1 111 ? -12.921 0.330 -1.726 1.00 89.12 111 TRP A CA 1
ATOM 900 C C . TRP A 1 111 ? -13.477 0.951 -0.445 1.00 89.12 111 TRP A C 1
ATOM 902 O O . TRP A 1 111 ? -14.600 0.652 -0.041 1.00 89.12 111 TRP A O 1
ATOM 912 N N . PHE A 1 112 ? -12.714 1.849 0.175 1.00 90.62 112 PHE A N 1
ATOM 913 C CA . PHE A 1 112 ? -13.137 2.543 1.389 1.00 90.62 112 PHE A 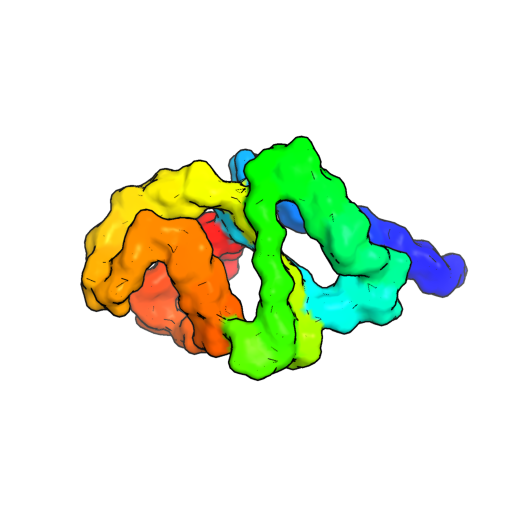CA 1
ATOM 914 C C . PHE A 1 112 ? -13.700 3.919 1.053 1.00 90.62 112 PHE A C 1
ATOM 916 O O . PHE A 1 112 ? -13.062 4.723 0.370 1.00 90.62 112 PHE A O 1
ATOM 923 N N . GLU A 1 113 ? -14.900 4.205 1.554 1.00 91.44 113 GLU A N 1
ATOM 924 C CA . GLU A 1 113 ? -15.468 5.545 1.465 1.00 91.44 113 GLU A CA 1
ATOM 925 C C . GLU A 1 113 ? -14.663 6.525 2.322 1.00 91.44 113 GLU A C 1
ATOM 927 O O . GLU A 1 113 ? -14.198 6.184 3.408 1.00 91.44 113 GLU A O 1
ATOM 932 N N . ARG A 1 114 ? -14.560 7.786 1.887 1.00 88.00 114 ARG A N 1
ATOM 933 C CA . ARG A 1 114 ? -13.832 8.831 2.636 1.00 88.00 114 ARG A CA 1
ATOM 934 C C . ARG A 1 114 ? -14.368 9.055 4.056 1.00 88.00 114 ARG A C 1
ATOM 936 O O . ARG A 1 114 ? -13.626 9.495 4.926 1.00 88.00 114 ARG A O 1
ATOM 943 N N . SER A 1 115 ? -15.651 8.784 4.269 1.00 91.69 115 SER A N 1
ATOM 944 C CA . SER A 1 115 ? -16.348 8.880 5.554 1.00 91.69 115 SER A CA 1
ATOM 945 C C . SER A 1 115 ? -16.107 7.676 6.470 1.00 91.69 115 SER A C 1
ATOM 947 O O . SER A 1 115 ? -16.534 7.714 7.627 1.00 91.69 115 SER A O 1
ATOM 949 N N . ASP A 1 116 ? -15.461 6.607 5.990 1.00 91.88 116 ASP A N 1
ATOM 950 C CA . ASP A 1 116 ? -15.238 5.407 6.788 1.00 91.88 116 ASP A CA 1
ATOM 951 C C . ASP A 1 116 ? -14.327 5.733 7.986 1.00 91.88 116 ASP A C 1
ATOM 953 O O . ASP A 1 116 ? -13.243 6.295 7.805 1.00 91.88 116 ASP A O 1
ATOM 957 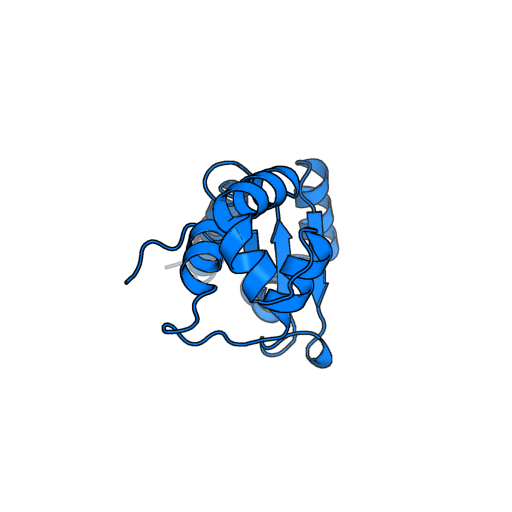N N . PRO A 1 117 ? -14.711 5.365 9.224 1.00 92.62 117 PRO A N 1
ATOM 958 C CA . PRO A 1 117 ? -13.891 5.603 10.409 1.00 92.62 117 PRO A CA 1
ATOM 959 C C . PRO A 1 117 ? -12.465 5.042 10.336 1.00 92.62 117 PRO A C 1
ATOM 961 O O . PRO A 1 117 ? -11.615 5.480 11.108 1.00 92.62 117 PRO A O 1
ATOM 964 N N . ILE A 1 118 ? -12.195 4.073 9.451 1.00 95.06 118 ILE A N 1
ATOM 965 C CA . ILE A 1 118 ? -10.854 3.509 9.243 1.00 95.06 118 ILE A CA 1
ATOM 966 C C . ILE A 1 118 ? -9.947 4.392 8.368 1.00 95.06 118 ILE A C 1
ATOM 968 O O . ILE A 1 118 ? -8.732 4.200 8.364 1.00 95.06 118 ILE A O 1
ATOM 972 N N . MET A 1 119 ? -10.498 5.375 7.649 1.00 94.69 119 MET A N 1
ATOM 973 C CA . MET A 1 119 ? -9.741 6.190 6.692 1.00 94.69 119 MET A CA 1
ATOM 974 C C . MET A 1 119 ? -8.525 6.911 7.275 1.00 94.69 119 MET A C 1
ATOM 976 O O . MET A 1 119 ? -7.508 6.925 6.588 1.00 94.69 119 MET A O 1
ATOM 980 N N . PRO A 1 120 ? -8.540 7.459 8.508 1.00 94.50 120 PRO A N 1
ATOM 981 C CA . PRO A 1 120 ? -7.336 8.050 9.092 1.00 94.50 120 PRO A CA 1
ATOM 982 C C . PRO A 1 120 ? -6.162 7.063 9.164 1.00 94.50 120 PRO A C 1
ATOM 984 O O . PRO A 1 120 ? -5.032 7.421 8.848 1.00 94.50 120 PRO A O 1
ATOM 987 N N . PHE A 1 121 ? -6.435 5.799 9.498 1.00 95.75 121 PHE A N 1
ATOM 988 C CA . PHE A 1 121 ? -5.423 4.744 9.516 1.00 95.75 121 PHE A CA 1
ATOM 989 C C . PHE A 1 121 ? -4.931 4.404 8.101 1.00 95.75 121 PHE A C 1
ATOM 991 O O . PHE A 1 121 ? -3.726 4.307 7.883 1.00 95.75 121 PHE A O 1
ATOM 998 N N . ILE A 1 122 ? -5.843 4.266 7.129 1.00 95.75 122 ILE A N 1
ATOM 999 C CA . ILE A 1 122 ? -5.479 3.984 5.729 1.00 95.75 122 ILE A CA 1
ATOM 1000 C C . ILE A 1 122 ? -4.637 5.124 5.141 1.00 95.75 122 ILE A C 1
ATOM 1002 O O . ILE A 1 122 ? -3.613 4.867 4.513 1.00 95.75 122 ILE A O 1
ATOM 1006 N N . ARG A 1 123 ? -5.012 6.380 5.390 1.00 95.06 123 ARG A N 1
ATOM 1007 C CA . ARG A 1 123 ? -4.245 7.556 4.960 1.00 95.06 123 ARG A CA 1
ATOM 1008 C C . ARG A 1 123 ? -2.828 7.536 5.527 1.00 95.06 123 ARG A C 1
ATOM 1010 O O . ARG A 1 123 ? -1.874 7.694 4.773 1.00 95.06 123 ARG A O 1
ATOM 1017 N N . GLU A 1 124 ? -2.665 7.245 6.818 1.00 95.81 124 GLU A N 1
ATOM 1018 C CA . GLU A 1 124 ? -1.330 7.108 7.410 1.00 95.81 124 GLU A CA 1
ATOM 1019 C C . GLU A 1 124 ? -0.527 5.924 6.837 1.00 95.81 124 GLU A C 1
ATOM 1021 O O . GLU A 1 124 ? 0.685 6.051 6.665 1.00 95.81 124 GLU A O 1
ATOM 1026 N N . LEU A 1 125 ? -1.161 4.791 6.495 1.00 96.50 125 LEU A N 1
ATOM 1027 C CA . LEU A 1 125 ? -0.466 3.659 5.856 1.00 96.50 125 LEU A CA 1
ATOM 1028 C C . LEU A 1 125 ? 0.217 4.073 4.547 1.00 96.50 125 LEU A C 1
ATOM 1030 O O . LEU A 1 125 ? 1.369 3.697 4.311 1.00 96.50 125 LEU A O 1
ATOM 1034 N N . PHE A 1 126 ? -0.486 4.844 3.718 1.00 95.50 126 PHE A N 1
ATOM 1035 C CA . PHE A 1 126 ? 0.000 5.307 2.417 1.00 95.50 126 PHE A CA 1
ATOM 1036 C C . PHE A 1 126 ? 0.751 6.643 2.478 1.00 95.50 126 PHE A C 1
ATOM 1038 O O . PHE A 1 126 ? 1.307 7.064 1.463 1.00 95.50 126 PHE A O 1
ATOM 1045 N N . ASN A 1 127 ? 0.806 7.283 3.653 1.00 94.62 127 ASN A N 1
ATOM 1046 C CA . ASN A 1 127 ? 1.243 8.671 3.821 1.00 94.62 127 ASN A CA 1
ATOM 1047 C C . ASN A 1 127 ? 0.496 9.628 2.869 1.00 94.62 127 ASN A C 1
ATOM 1049 O O . ASN A 1 127 ? 1.087 10.504 2.239 1.00 94.62 127 ASN A O 1
ATOM 1053 N N . ASP A 1 128 ? -0.814 9.414 2.747 1.00 87.19 128 ASP A N 1
ATOM 1054 C CA . ASP A 1 128 ? -1.718 10.241 1.960 1.00 87.19 128 ASP A CA 1
ATOM 1055 C C . ASP A 1 128 ? -2.216 11.416 2.814 1.00 87.19 128 ASP A C 1
ATOM 1057 O O . ASP A 1 128 ? -2.922 11.233 3.809 1.00 87.19 128 ASP A O 1
ATOM 1061 N N . THR A 1 129 ? -1.803 12.627 2.444 1.00 70.50 129 THR A N 1
ATOM 1062 C CA . THR A 1 129 ? -2.096 13.868 3.174 1.00 70.50 129 THR A CA 1
ATOM 1063 C C . THR A 1 129 ? -3.248 14.669 2.568 1.00 70.50 129 THR A C 1
ATOM 1065 O O . THR A 1 129 ? -3.499 15.791 3.010 1.00 70.50 129 THR A O 1
ATOM 1068 N N . PHE A 1 130 ? -3.956 14.131 1.569 1.00 57.31 130 PHE A N 1
ATOM 1069 C CA . PHE A 1 130 ? -5.062 14.835 0.923 1.00 57.31 130 PHE A CA 1
ATOM 1070 C C . PHE A 1 130 ? -6.391 14.644 1.681 1.00 57.31 130 PHE A C 1
ATOM 1072 O O . PHE A 1 130 ? -6.791 13.524 2.015 1.00 57.31 130 PHE A O 1
ATOM 1079 N N . ASP A 1 131 ? -7.094 15.756 1.933 1.00 49.84 131 ASP A N 1
ATOM 1080 C CA . ASP A 1 131 ? -8.435 15.788 2.542 1.00 49.84 131 ASP A CA 1
ATOM 1081 C C . ASP A 1 131 ? -9.566 15.404 1.563 1.00 49.84 131 ASP A C 1
ATOM 1083 O O . ASP A 1 131 ? -9.618 15.894 0.407 1.00 49.84 131 ASP A O 1
#

pLDDT: mean 89.97, std 10.93, range [42.44, 98.25]

Secondary structure (DSSP, 8-state):
--TTHHHHHHHHHHHHHHHTBTTTBSEEEEEHHIIIIIS---HHHHHHHHHHTT-EEEEE-GGGSSSTT-EEEEE-HHHHHHHHHHTHHHHHHTT--S-HHHHHHHHHH-PPPTT-TTHHHHHHHHT----